Protein AF-Q9XSB0-F1 (afdb_monomer)

Solvent-accessible surface area (backbone atoms only — not comparable to full-atom values): 4000 Å² total; per-residue (Å²): 114,66,70,61,54,38,54,53,37,54,74,34,45,90,81,48,97,65,81,50,75,46,73,51,70,46,96,87,74,40,74,47,34,30,34,37,60,92,47,41,72,40,82,37,99,68,86,79,68,70,94,65,27,75,78,47,46,68,60,64,74,72,105

Structure (mmCIF, N/CA/C/O backbone):
data_AF-Q9XSB0-F1
#
_entry.id   AF-Q9XSB0-F1
#
loop_
_atom_site.group_PDB
_atom_site.id
_atom_site.type_symbol
_atom_site.label_atom_id
_atom_site.label_alt_id
_atom_site.label_comp_id
_atom_site.label_asym_id
_atom_site.label_entity_id
_atom_site.label_seq_id
_atom_site.pdbx_PDB_ins_code
_atom_site.Cartn_x
_atom_site.Cartn_y
_atom_site.Cartn_z
_atom_site.occupancy
_atom_site.B_iso_or_equiv
_atom_site.auth_seq_id
_atom_site.auth_comp_id
_atom_site.auth_asym_id
_atom_site.auth_atom_id
_atom_site.pdbx_PDB_model_num
ATOM 1 N N . ALA A 1 1 ? 0.913 -13.459 2.311 1.00 62.53 1 ALA A N 1
ATOM 2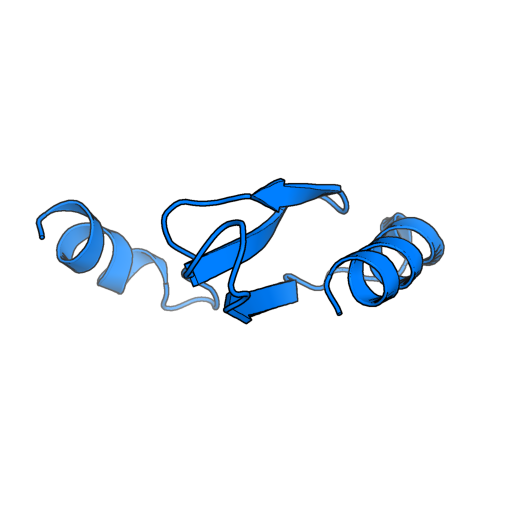 C CA . ALA A 1 1 ? 1.047 -12.665 1.068 1.00 62.53 1 ALA A CA 1
ATOM 3 C C . ALA A 1 1 ? 2.184 -11.635 1.144 1.00 62.53 1 ALA A C 1
ATOM 5 O O . ALA A 1 1 ? 3.077 -11.685 0.308 1.00 62.53 1 ALA A O 1
ATOM 6 N N . ALA A 1 2 ? 2.222 -10.766 2.165 1.00 63.75 2 ALA A N 1
ATOM 7 C CA . ALA A 1 2 ? 3.233 -9.706 2.321 1.00 63.75 2 ALA A CA 1
ATOM 8 C C . ALA A 1 2 ? 4.707 -10.170 2.243 1.00 63.75 2 ALA A C 1
ATOM 10 O O . ALA A 1 2 ? 5.525 -9.509 1.609 1.00 63.75 2 ALA A O 1
ATOM 11 N N . ASN A 1 3 ? 5.046 -11.340 2.797 1.00 70.25 3 ASN A N 1
ATOM 12 C CA . ASN A 1 3 ? 6.420 -11.870 2.747 1.00 70.25 3 ASN A CA 1
ATOM 13 C C . ASN A 1 3 ? 6.911 -12.204 1.327 1.00 70.25 3 ASN A C 1
ATOM 15 O O . ASN A 1 3 ? 8.099 -12.067 1.043 1.00 70.25 3 ASN A O 1
ATOM 19 N N . VAL A 1 4 ? 6.014 -12.604 0.420 1.00 72.69 4 VAL A N 1
ATOM 20 C CA . VAL A 1 4 ? 6.375 -12.887 -0.980 1.00 72.69 4 VAL A CA 1
ATOM 21 C C . VAL A 1 4 ? 6.703 -11.586 -1.706 1.00 72.69 4 VAL A C 1
ATOM 23 O O . VAL A 1 4 ? 7.725 -11.497 -2.381 1.00 72.69 4 VAL A O 1
ATOM 26 N N . VAL A 1 5 ? 5.878 -10.556 -1.495 1.00 69.12 5 VAL A N 1
ATOM 27 C CA . VAL A 1 5 ? 6.098 -9.222 -2.065 1.00 69.12 5 VAL A CA 1
ATOM 28 C C . VAL A 1 5 ? 7.406 -8.637 -1.548 1.00 69.12 5 VAL A C 1
ATOM 30 O O . VAL A 1 5 ? 8.224 -8.204 -2.351 1.00 69.12 5 VAL A O 1
ATOM 33 N N . ARG A 1 6 ? 7.665 -8.743 -0.237 1.00 70.50 6 ARG A N 1
ATOM 34 C CA . ARG A 1 6 ? 8.934 -8.336 0.377 1.00 70.50 6 ARG A CA 1
ATOM 35 C C . ARG A 1 6 ? 10.139 -8.970 -0.322 1.00 70.50 6 ARG A C 1
ATOM 37 O O . ARG A 1 6 ? 11.058 -8.249 -0.690 1.00 70.50 6 ARG A O 1
ATOM 44 N N . ASN A 1 7 ? 10.141 -10.286 -0.539 1.00 71.69 7 ASN A N 1
ATOM 45 C CA . ASN A 1 7 ? 11.268 -10.959 -1.194 1.00 71.69 7 ASN A CA 1
ATOM 46 C C . ASN A 1 7 ? 11.520 -10.445 -2.619 1.00 71.69 7 ASN A C 1
ATOM 48 O O . ASN A 1 7 ? 12.674 -10.282 -3.006 1.00 71.69 7 ASN A O 1
ATOM 52 N N . ILE A 1 8 ? 10.465 -10.148 -3.380 1.00 70.94 8 ILE A N 1
ATOM 53 C CA . ILE A 1 8 ? 10.588 -9.584 -4.731 1.00 70.94 8 ILE A CA 1
ATOM 54 C C . ILE A 1 8 ? 11.143 -8.156 -4.667 1.00 70.94 8 ILE A C 1
ATOM 56 O O . ILE A 1 8 ? 12.090 -7.842 -5.383 1.00 70.94 8 ILE A O 1
ATOM 60 N N . THR A 1 9 ? 10.618 -7.305 -3.781 1.00 66.19 9 THR A N 1
ATOM 61 C CA . THR A 1 9 ? 11.082 -5.913 -3.671 1.00 66.19 9 THR A CA 1
ATOM 62 C C . THR A 1 9 ? 12.533 -5.823 -3.208 1.00 66.19 9 THR A C 1
ATOM 64 O O . THR A 1 9 ? 13.280 -4.995 -3.712 1.00 66.19 9 THR A O 1
ATOM 67 N N . TYR A 1 10 ? 12.957 -6.681 -2.275 1.00 68.25 10 TYR A N 1
ATOM 68 C CA . TYR A 1 10 ? 14.350 -6.713 -1.825 1.00 68.25 10 TYR A CA 1
ATOM 69 C C . TYR A 1 10 ? 15.295 -7.241 -2.906 1.00 68.25 10 TYR A C 1
ATOM 71 O O . TYR A 1 10 ? 16.385 -6.700 -3.067 1.00 68.25 10 TYR A O 1
ATOM 79 N N . LYS A 1 11 ? 14.885 -8.271 -3.659 1.00 72.06 11 LYS A N 1
ATOM 80 C CA . LYS A 1 11 ? 15.715 -8.873 -4.711 1.00 72.06 11 LYS A CA 1
ATOM 81 C C . LYS A 1 11 ? 15.965 -7.924 -5.883 1.00 72.06 11 LYS A C 1
ATOM 83 O O . LYS A 1 11 ? 17.052 -7.946 -6.443 1.00 72.06 11 LYS A O 1
ATOM 88 N N . TYR A 1 12 ? 14.981 -7.099 -6.227 1.00 67.62 12 TYR A N 1
ATOM 89 C CA . TYR A 1 12 ? 15.073 -6.145 -7.334 1.00 67.62 12 TYR A CA 1
ATOM 90 C C . TYR A 1 12 ? 15.131 -4.699 -6.849 1.00 67.62 12 TYR A C 1
ATOM 92 O O . TYR A 1 12 ? 14.729 -3.797 -7.566 1.00 67.62 12 TYR A O 1
ATOM 100 N N . ARG A 1 13 ? 15.615 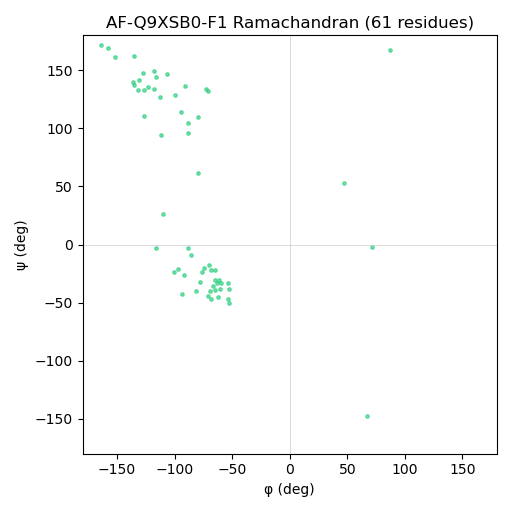-4.454 -5.630 1.00 64.38 13 ARG A N 1
ATOM 101 C CA . ARG A 1 13 ? 15.617 -3.121 -5.014 1.00 64.38 13 ARG A CA 1
ATOM 102 C C . ARG A 1 13 ? 16.276 -2.044 -5.885 1.00 64.38 13 ARG A C 1
ATOM 104 O O . ARG A 1 13 ? 15.860 -0.893 -5.820 1.00 64.38 13 ARG A O 1
ATOM 111 N N . GLU A 1 14 ? 17.297 -2.421 -6.652 1.00 66.38 14 GLU A N 1
ATOM 112 C CA . GLU A 1 14 ? 18.079 -1.494 -7.482 1.00 66.38 14 GLU A CA 1
ATOM 113 C C . GLU A 1 14 ? 17.530 -1.374 -8.914 1.00 66.38 14 GLU A C 1
ATOM 115 O O . GLU A 1 14 ? 17.642 -0.315 -9.522 1.00 66.38 14 GLU A O 1
ATOM 120 N N . ASP A 1 15 ? 16.842 -2.411 -9.407 1.00 65.25 15 ASP A N 1
ATOM 121 C CA . ASP A 1 15 ? 16.269 -2.456 -10.761 1.00 65.25 15 ASP A CA 1
ATOM 122 C C . ASP A 1 15 ? 14.778 -2.064 -10.805 1.00 65.25 15 ASP A C 1
ATOM 124 O O . ASP A 1 15 ? 14.240 -1.700 -11.850 1.00 65.25 15 ASP A O 1
ATOM 128 N N . LEU A 1 16 ? 14.076 -2.158 -9.672 1.00 64.25 16 LEU A N 1
ATOM 129 C CA . LEU A 1 16 ? 12.628 -2.016 -9.567 1.00 64.25 16 LEU A CA 1
ATOM 130 C C . LEU A 1 16 ? 12.264 -0.734 -8.812 1.00 64.25 16 LEU A C 1
ATOM 132 O O . LEU A 1 16 ? 12.103 -0.724 -7.591 1.00 64.25 16 LEU A O 1
ATOM 136 N N . SER A 1 17 ? 12.027 0.344 -9.560 1.00 61.81 17 SER A N 1
ATOM 137 C CA . SER A 1 17 ? 11.386 1.559 -9.040 1.00 61.81 17 SER A CA 1
ATOM 138 C C . SER A 1 17 ? 9.862 1.375 -8.962 1.00 61.81 17 SER A C 1
ATOM 140 O O . SER A 1 17 ? 9.093 2.030 -9.663 1.00 61.81 17 SER A O 1
ATOM 142 N N . ALA A 1 18 ? 9.408 0.410 -8.156 1.00 65.25 18 ALA A N 1
ATOM 143 C CA . ALA A 1 18 ? 7.987 0.138 -7.953 1.00 65.25 18 ALA A CA 1
ATOM 144 C C . ALA A 1 18 ? 7.563 0.483 -6.525 1.00 65.25 18 ALA A C 1
ATOM 146 O O . ALA A 1 18 ? 8.123 -0.019 -5.550 1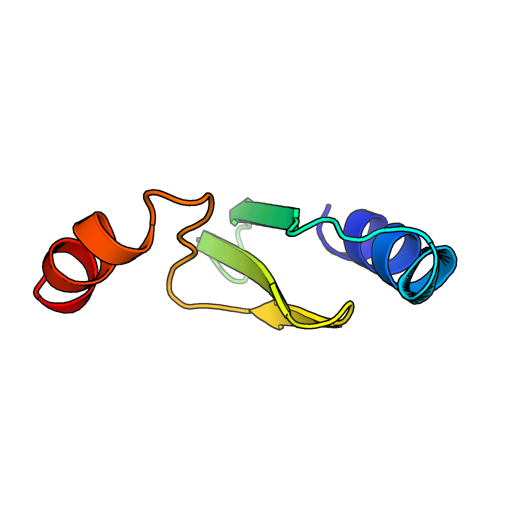.00 65.25 18 ALA A O 1
ATOM 147 N N . HIS A 1 19 ? 6.522 1.307 -6.412 1.00 68.56 19 HIS A N 1
ATOM 148 C CA . HIS A 1 19 ? 5.820 1.537 -5.157 1.00 68.56 19 HIS A CA 1
ATOM 149 C C . HIS A 1 19 ? 4.716 0.480 -5.027 1.00 68.56 19 HIS A C 1
ATOM 151 O O . HIS A 1 19 ? 3.648 0.598 -5.624 1.00 68.56 19 HIS A O 1
ATOM 157 N N . LEU A 1 20 ? 5.006 -0.601 -4.308 1.00 75.81 20 LEU A N 1
ATOM 158 C CA . LEU A 1 20 ? 4.083 -1.701 -4.066 1.00 75.81 20 LEU A CA 1
ATOM 159 C C . LEU A 1 20 ? 3.292 -1.449 -2.785 1.00 75.81 20 LEU A C 1
ATOM 161 O O . LEU A 1 20 ? 3.845 -1.077 -1.748 1.00 75.81 20 LEU A O 1
ATOM 165 N N . MET A 1 21 ? 1.992 -1.713 -2.862 1.00 82.06 21 MET A N 1
ATOM 166 C CA . MET A 1 21 ? 1.097 -1.734 -1.713 1.00 82.06 21 MET A CA 1
ATOM 167 C C . MET A 1 21 ? 0.514 -3.124 -1.555 1.00 82.06 21 MET A C 1
ATOM 169 O O . MET A 1 21 ? 0.057 -3.737 -2.519 1.00 82.06 21 MET A O 1
ATOM 173 N N . VAL A 1 22 ? 0.523 -3.616 -0.325 1.00 83.44 22 VAL A N 1
ATOM 174 C CA . VAL A 1 22 ? -0.046 -4.905 0.041 1.00 83.44 22 VAL A CA 1
ATOM 175 C C . VAL A 1 22 ? -1.010 -4.673 1.184 1.00 83.44 22 VAL A C 1
ATOM 177 O O . VAL A 1 22 ? -0.590 -4.371 2.296 1.00 83.44 22 VAL A O 1
ATOM 180 N N . ALA A 1 23 ? -2.298 -4.828 0.911 1.00 85.00 23 ALA A N 1
ATOM 181 C CA . ALA A 1 23 ? -3.333 -4.829 1.930 1.00 85.00 23 ALA A CA 1
ATOM 182 C C . ALA A 1 23 ? -3.855 -6.253 2.136 1.00 85.00 23 ALA A C 1
ATOM 184 O O . ALA A 1 23 ? -3.893 -7.058 1.202 1.00 85.00 23 ALA A O 1
ATOM 185 N N . GLY A 1 24 ? -4.240 -6.572 3.363 1.00 86.44 24 GLY A N 1
ATOM 186 C CA . GLY A 1 24 ? -4.795 -7.868 3.714 1.00 86.44 24 GLY A CA 1
ATOM 187 C C . GLY A 1 24 ? -5.502 -7.835 5.058 1.00 86.44 24 GLY A C 1
ATOM 188 O O . GLY A 1 24 ? -5.440 -6.850 5.790 1.00 86.44 24 GLY A O 1
ATOM 189 N N . TRP A 1 25 ? -6.186 -8.928 5.362 1.00 88.06 25 TRP A N 1
ATOM 190 C CA . TRP A 1 25 ? -6.809 -9.149 6.655 1.00 88.06 25 TRP A CA 1
ATOM 191 C C . TRP A 1 25 ? -6.510 -10.571 7.112 1.00 88.06 25 TRP A C 1
ATOM 193 O O . TRP A 1 25 ? -6.595 -11.510 6.315 1.00 88.06 25 TRP A O 1
ATOM 203 N N . ASP A 1 26 ? -6.172 -10.726 8.386 1.00 89.06 26 ASP A N 1
ATOM 204 C CA . ASP A 1 26 ? -6.073 -12.023 9.040 1.00 89.06 26 ASP A CA 1
AT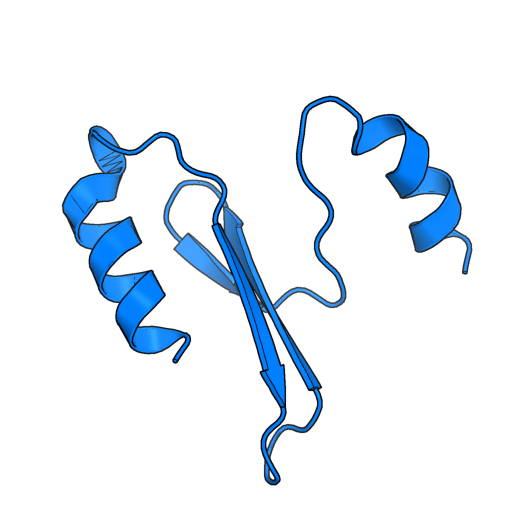OM 205 C C . ASP A 1 26 ? -6.747 -11.997 10.425 1.00 89.06 26 ASP A C 1
ATOM 207 O O . ASP A 1 26 ? -7.011 -10.939 10.995 1.00 89.06 26 ASP A O 1
ATOM 211 N N . GLN A 1 27 ? -7.057 -13.176 10.970 1.00 88.12 27 GLN A N 1
ATOM 212 C CA . GLN A 1 27 ? -7.772 -13.304 12.248 1.00 88.12 27 GLN A CA 1
ATOM 213 C C . GLN A 1 27 ? -6.956 -12.882 13.481 1.00 88.12 27 GLN A C 1
ATOM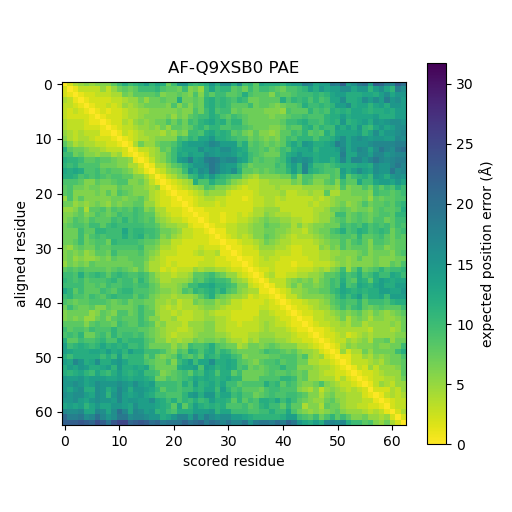 215 O O . GLN A 1 27 ? -7.543 -12.700 14.544 1.00 88.12 27 GLN A O 1
ATOM 220 N N . ARG A 1 28 ? -5.624 -12.786 13.386 1.00 90.12 28 ARG A N 1
ATOM 221 C CA . ARG A 1 28 ? -4.746 -12.501 14.536 1.00 90.12 28 ARG A CA 1
ATOM 222 C C . ARG A 1 28 ? -4.460 -11.013 14.674 1.00 90.12 28 ARG A C 1
ATOM 224 O O . ARG A 1 28 ? -4.479 -10.480 15.774 1.00 90.12 28 ARG A O 1
ATOM 231 N N . GLU A 1 29 ? -4.202 -10.365 13.553 1.00 83.50 29 GLU A N 1
ATOM 232 C CA . GLU A 1 29 ? -3.680 -9.004 13.455 1.00 83.50 29 GLU A CA 1
ATOM 233 C C . GLU A 1 29 ? -4.681 -8.051 12.777 1.00 83.50 29 GLU A C 1
ATOM 235 O O . GLU A 1 29 ? -4.425 -6.851 12.648 1.00 83.50 29 GLU A O 1
ATOM 240 N N . GLY A 1 30 ? -5.826 -8.578 12.332 1.00 89.00 30 GLY A N 1
ATOM 241 C CA . GLY A 1 30 ? -6.885 -7.813 11.692 1.00 89.00 30 GLY A CA 1
ATOM 242 C C . GLY A 1 30 ? -6.469 -7.266 10.328 1.00 89.00 30 GLY A C 1
ATOM 243 O O . GLY A 1 30 ? -5.709 -7.887 9.586 1.00 89.00 30 GLY A O 1
ATOM 244 N N . GLY A 1 31 ? -7.008 -6.097 9.974 1.00 87.50 31 GLY A N 1
ATOM 245 C CA . GLY A 1 31 ? -6.662 -5.402 8.736 1.00 87.50 31 GLY A CA 1
ATOM 246 C C . GLY A 1 31 ? -5.248 -4.829 8.798 1.00 87.50 31 GLY A C 1
ATOM 247 O O . GLY A 1 31 ? -4.863 -4.174 9.769 1.00 87.50 31 GLY A O 1
ATOM 248 N N . GLN A 1 32 ? -4.460 -5.062 7.756 1.00 87.62 32 GLN A N 1
ATOM 249 C CA . GLN A 1 32 ? -3.091 -4.574 7.660 1.00 87.62 32 GLN A CA 1
ATOM 250 C C . GLN A 1 32 ? -2.835 -4.018 6.265 1.00 87.62 32 GLN A C 1
ATOM 252 O O . GLN A 1 32 ? -3.217 -4.618 5.258 1.00 87.62 32 GLN A O 1
ATOM 257 N N . VAL A 1 33 ? -2.110 -2.906 6.211 1.00 87.62 33 VAL A N 1
ATOM 258 C CA . VAL A 1 33 ? -1.604 -2.323 4.972 1.00 87.62 33 VAL A CA 1
ATOM 259 C C . VAL A 1 33 ? -0.091 -2.194 5.085 1.00 87.62 33 VAL A C 1
ATOM 261 O O . VAL A 1 33 ? 0.447 -1.785 6.114 1.00 87.62 33 VAL A O 1
ATOM 264 N N . TYR A 1 34 ? 0.603 -2.576 4.023 1.00 84.00 34 TYR A N 1
ATOM 265 C CA . TYR A 1 34 ? 2.047 -2.496 3.900 1.00 84.00 34 TYR A CA 1
ATOM 266 C C . TY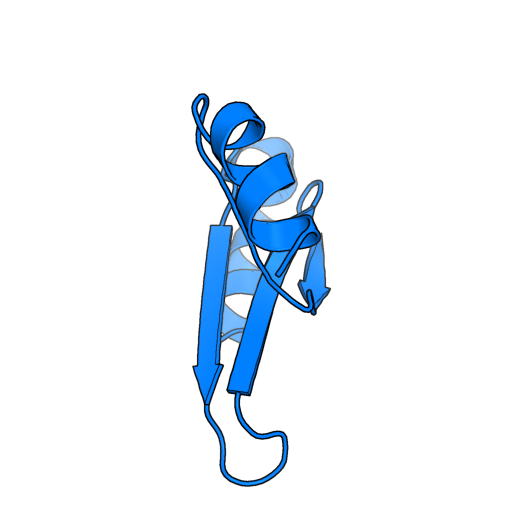R A 1 34 ? 2.405 -1.739 2.628 1.00 84.00 34 TYR A C 1
ATOM 268 O O . TYR A 1 34 ? 1.874 -2.040 1.560 1.00 84.00 34 TYR A O 1
ATOM 276 N N . GLY A 1 35 ? 3.324 -0.788 2.735 1.00 82.69 35 GLY A N 1
ATOM 277 C CA . GLY A 1 35 ? 3.870 -0.046 1.603 1.00 82.69 35 GLY A CA 1
ATOM 278 C C . GLY A 1 35 ? 5.367 -0.292 1.468 1.00 82.69 35 GLY A C 1
ATOM 279 O O . GLY A 1 35 ?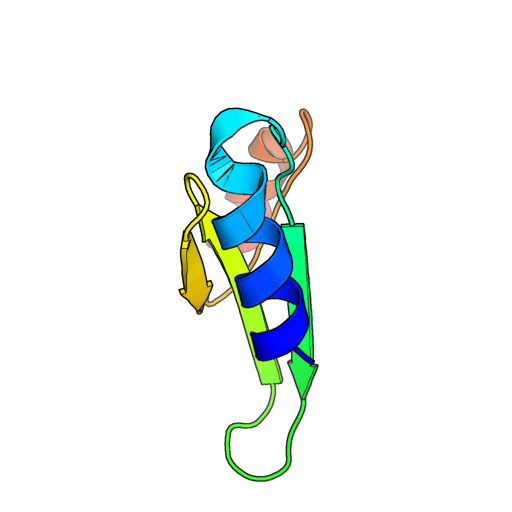 6.058 -0.529 2.461 1.00 82.69 35 GLY A O 1
ATOM 280 N N . THR A 1 36 ? 5.890 -0.246 0.246 1.00 76.56 36 THR A N 1
ATOM 281 C CA . THR A 1 36 ? 7.340 -0.252 0.019 1.00 76.56 36 THR A CA 1
ATOM 282 C C . THR A 1 36 ? 7.891 1.168 0.028 1.00 76.56 36 THR A C 1
ATOM 284 O O . THR A 1 36 ? 7.766 1.893 -0.958 1.00 76.56 36 THR A O 1
ATOM 287 N N . MET A 1 37 ? 8.563 1.548 1.112 1.00 71.25 37 MET A N 1
ATOM 288 C CA . MET A 1 37 ? 9.362 2.771 1.169 1.00 71.25 37 MET A CA 1
ATOM 289 C C . MET A 1 37 ? 10.808 2.438 0.847 1.00 71.25 37 MET A C 1
ATOM 291 O O . MET A 1 37 ? 11.456 1.706 1.598 1.00 71.25 37 MET A O 1
ATOM 295 N N . SER A 1 38 ? 11.302 2.958 -0.278 1.00 68.62 38 SER A N 1
ATOM 296 C CA . SER A 1 38 ? 12.677 2.737 -0.730 1.00 68.62 38 SER A CA 1
ATOM 297 C C . SER A 1 38 ? 13.045 1.260 -0.631 1.00 68.62 38 SER A C 1
ATOM 299 O O . SER A 1 38 ? 13.965 0.928 0.098 1.00 68.62 38 SER A O 1
ATOM 301 N N . GLY A 1 39 ? 12.255 0.354 -1.217 1.00 66.62 39 GLY A N 1
ATOM 302 C CA . GLY A 1 39 ? 12.503 -1.094 -1.226 1.00 66.62 39 GLY A CA 1
ATOM 303 C C . GLY A 1 39 ? 12.318 -1.861 0.096 1.00 66.62 39 GLY A C 1
ATOM 304 O O . GLY A 1 39 ? 12.489 -3.077 0.099 1.00 66.62 39 GLY A O 1
ATOM 305 N N . MET A 1 40 ? 11.979 -1.206 1.214 1.00 71.19 40 MET A N 1
ATOM 306 C CA . MET A 1 40 ? 11.612 -1.885 2.465 1.00 71.19 40 MET A CA 1
ATOM 307 C C . MET A 1 40 ? 10.093 -1.931 2.616 1.00 71.19 40 MET A C 1
ATOM 309 O O . MET A 1 40 ? 9.429 -0.901 2.526 1.00 71.19 40 MET A O 1
ATOM 313 N N . LEU A 1 41 ? 9.545 -3.121 2.872 1.00 77.44 41 LEU A N 1
ATOM 314 C CA . LEU A 1 41 ? 8.123 -3.298 3.158 1.00 77.44 41 LEU A CA 1
ATOM 315 C C . LEU A 1 41 ? 7.842 -2.916 4.622 1.00 77.44 41 LEU A C 1
ATOM 317 O O . LEU A 1 41 ? 8.257 -3.636 5.531 1.00 77.44 41 LEU A O 1
ATOM 321 N N . THR A 1 42 ? 7.149 -1.802 4.850 1.00 80.38 42 THR A N 1
ATOM 322 C CA . THR A 1 42 ? 6.794 -1.302 6.188 1.00 80.38 42 THR A CA 1
ATOM 323 C C . THR A 1 42 ? 5.281 -1.293 6.375 1.00 80.38 42 THR A C 1
ATOM 325 O O . THR A 1 42 ? 4.532 -1.057 5.426 1.00 80.38 42 THR A O 1
ATOM 328 N N . ARG A 1 43 ? 4.813 -1.598 7.593 1.00 82.62 43 ARG A N 1
ATOM 329 C CA . ARG A 1 43 ? 3.385 -1.507 7.931 1.00 82.62 43 ARG A CA 1
ATOM 330 C C . ARG A 1 43 ? 3.005 -0.036 8.039 1.00 82.62 43 ARG A C 1
ATOM 332 O O . ARG A 1 43 ? 3.720 0.722 8.685 1.00 82.62 43 ARG A O 1
ATOM 339 N N . GLN A 1 44 ? 1.891 0.337 7.427 1.00 83.75 44 GLN A N 1
ATOM 340 C CA . GLN A 1 44 ? 1.368 1.697 7.441 1.00 83.75 44 GLN A CA 1
ATOM 341 C C . GLN A 1 44 ? -0.097 1.680 7.895 1.00 83.75 44 GLN A C 1
ATOM 343 O O . GLN A 1 44 ? -0.802 0.704 7.624 1.00 83.75 44 GLN A O 1
ATOM 348 N N . PRO A 1 45 ? -0.569 2.729 8.588 1.00 80.38 45 PRO A N 1
ATOM 349 C CA . PRO A 1 45 ? -1.982 2.858 8.945 1.00 80.38 45 PRO A CA 1
ATOM 350 C C . PRO A 1 45 ? -2.871 2.969 7.697 1.00 80.38 45 PRO A C 1
ATOM 352 O O . PRO A 1 45 ? -3.972 2.431 7.669 1.00 80.38 45 PRO A O 1
ATOM 355 N N . PHE A 1 46 ? -2.356 3.599 6.641 1.00 76.19 46 PHE A N 1
ATOM 356 C CA . PHE A 1 46 ? -2.962 3.679 5.318 1.00 76.19 46 PHE A CA 1
ATOM 357 C C . PHE A 1 46 ? -1.857 3.822 4.262 1.00 76.19 46 PHE A C 1
ATOM 359 O O . PHE A 1 46 ? -0.725 4.182 4.580 1.00 76.19 46 PHE A O 1
ATOM 366 N N . ALA A 1 47 ? -2.165 3.531 2.999 1.00 79.19 47 ALA A N 1
ATOM 367 C CA . ALA A 1 47 ? -1.236 3.738 1.892 1.00 79.19 47 ALA A CA 1
ATOM 368 C C . ALA A 1 47 ? -1.943 4.467 0.747 1.00 79.19 47 ALA A C 1
ATOM 370 O O . ALA A 1 47 ? -3.054 4.106 0.366 1.00 79.19 47 ALA A O 1
ATOM 371 N N . ILE A 1 48 ? -1.287 5.494 0.206 1.00 77.88 48 ILE A N 1
ATOM 372 C CA . ILE A 1 48 ? -1.755 6.302 -0.928 1.00 77.88 48 ILE A CA 1
ATOM 373 C C . ILE A 1 48 ? -0.601 6.389 -1.925 1.00 77.88 48 ILE A C 1
ATOM 375 O O . ILE A 1 48 ? 0.558 6.462 -1.521 1.00 77.88 48 ILE A O 1
ATOM 379 N N . GLY A 1 49 ? -0.880 6.333 -3.227 1.00 78.62 49 GLY A N 1
ATOM 380 C CA . GLY A 1 49 ? 0.172 6.222 -4.240 1.00 78.62 49 GLY A CA 1
ATOM 381 C C . GLY A 1 49 ? -0.265 6.698 -5.613 1.00 78.62 49 GLY A C 1
ATOM 382 O O . GLY A 1 49 ? -1.439 6.978 -5.847 1.00 78.62 49 GLY A O 1
ATOM 383 N N . GLY A 1 50 ? 0.713 6.823 -6.510 1.00 75.38 50 GLY A N 1
ATOM 384 C CA . GLY A 1 50 ? 0.560 7.502 -7.797 1.00 75.38 50 GLY A CA 1
ATOM 385 C C . GLY A 1 50 ? 0.828 9.009 -7.713 1.00 75.38 50 GLY A C 1
ATOM 386 O O . GLY A 1 50 ? 0.907 9.588 -6.629 1.00 75.38 50 GLY A O 1
ATOM 387 N N . SER A 1 51 ? 0.958 9.661 -8.869 1.00 76.50 51 SER A N 1
ATOM 388 C CA . SER A 1 51 ? 1.250 11.102 -8.980 1.00 76.50 51 SER A CA 1
ATOM 389 C C . SER A 1 51 ? 0.135 12.001 -8.432 1.00 76.50 51 SER A C 1
ATOM 391 O O . SER A 1 51 ? 0.393 13.143 -8.068 1.00 76.50 51 SER A O 1
ATOM 393 N N . GLY A 1 52 ? -1.094 11.484 -8.337 1.00 76.38 52 GLY A N 1
ATOM 394 C CA . GLY A 1 52 ? -2.243 12.188 -7.763 1.00 76.38 52 GLY A CA 1
ATOM 395 C C . GLY A 1 52 ? -2.414 12.006 -6.250 1.00 76.38 52 GLY A C 1
ATOM 396 O O . GLY A 1 52 ? -3.313 12.604 -5.666 1.00 76.38 52 GLY A O 1
ATOM 397 N N . SER A 1 53 ? -1.577 11.192 -5.600 1.00 71.69 53 SER A N 1
ATOM 398 C CA . SER A 1 53 ? -1.732 10.854 -4.176 1.00 71.69 53 SER A CA 1
ATOM 399 C C . SER A 1 53 ? -1.635 12.069 -3.250 1.00 71.69 53 SER A C 1
ATOM 401 O O . SER A 1 53 ? -2.333 12.129 -2.240 1.00 71.69 53 SER A O 1
ATOM 403 N N . THR A 1 54 ? -0.855 13.081 -3.634 1.00 73.94 54 THR A N 1
ATOM 404 C CA . THR A 1 54 ? -0.702 14.337 -2.888 1.00 73.94 54 THR A CA 1
ATOM 405 C C . THR A 1 54 ? -2.023 15.090 -2.712 1.00 73.94 54 THR A C 1
ATOM 407 O O . THR A 1 54 ? -2.237 15.695 -1.667 1.00 73.94 54 THR A O 1
ATOM 410 N N . TYR A 1 55 ? -2.942 15.009 -3.680 1.00 76.19 55 TYR A N 1
ATOM 411 C CA . TYR A 1 55 ? -4.249 15.679 -3.604 1.00 76.19 55 TYR A CA 1
ATOM 412 C C . TYR A 1 55 ? -5.222 14.993 -2.639 1.00 76.19 55 TYR A C 1
ATOM 414 O O . TYR A 1 55 ? -6.190 15.604 -2.200 1.00 76.19 55 TYR A O 1
ATOM 422 N N . ILE A 1 56 ? -4.970 13.722 -2.322 1.00 76.00 56 ILE A N 1
ATOM 423 C CA . ILE A 1 56 ? -5.850 12.878 -1.507 1.00 76.00 56 ILE A CA 1
ATOM 424 C C . ILE A 1 56 ? -5.327 12.793 -0.067 1.00 76.00 56 ILE A C 1
ATOM 426 O O . ILE A 1 56 ? -6.104 12.579 0.860 1.00 76.00 56 ILE A O 1
ATOM 430 N N . TYR A 1 57 ? -4.025 13.028 0.135 1.00 73.38 57 TYR A N 1
ATOM 431 C CA . TYR A 1 57 ? -3.375 12.953 1.443 1.00 73.38 57 TYR A CA 1
ATOM 432 C C . TYR A 1 57 ? -4.073 13.829 2.493 1.00 73.38 57 TYR A C 1
ATOM 434 O O . TYR A 1 57 ? -4.402 13.338 3.563 1.00 73.38 57 TYR A O 1
ATOM 442 N N . GLY A 1 58 ? -4.400 15.084 2.161 1.00 68.94 58 GLY A N 1
ATOM 443 C CA . GLY A 1 58 ? -5.081 15.996 3.091 1.00 68.94 58 GLY A CA 1
ATOM 444 C C . GLY A 1 58 ?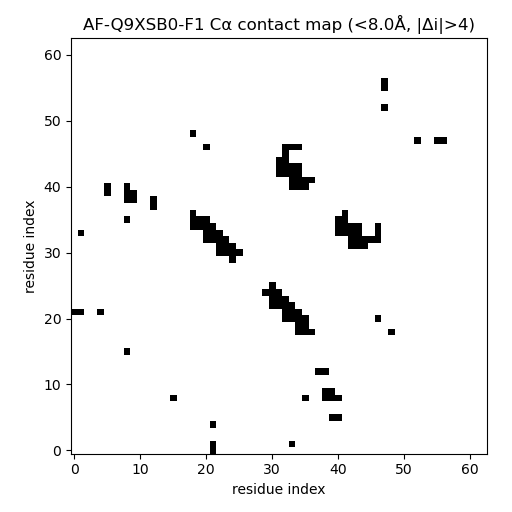 -6.530 15.617 3.424 1.00 68.94 58 GLY A C 1
ATOM 445 O O . GLY A 1 58 ? -7.033 16.024 4.462 1.00 68.94 58 GLY A O 1
ATOM 446 N N . TYR A 1 59 ? -7.201 14.834 2.574 1.00 72.31 59 TYR A N 1
ATOM 447 C CA . TYR A 1 59 ? -8.546 14.322 2.860 1.00 72.31 59 TYR A CA 1
ATOM 448 C C . TYR A 1 59 ? -8.499 13.088 3.766 1.00 72.31 59 TYR A C 1
ATOM 450 O O . TYR A 1 59 ? -9.324 12.949 4.659 1.00 72.31 59 TYR A O 1
ATOM 458 N N . VAL A 1 60 ? -7.526 12.203 3.537 1.00 72.44 60 VAL A N 1
ATOM 459 C CA . VAL A 1 60 ? -7.374 10.948 4.288 1.00 72.44 60 VAL A CA 1
ATOM 460 C C . V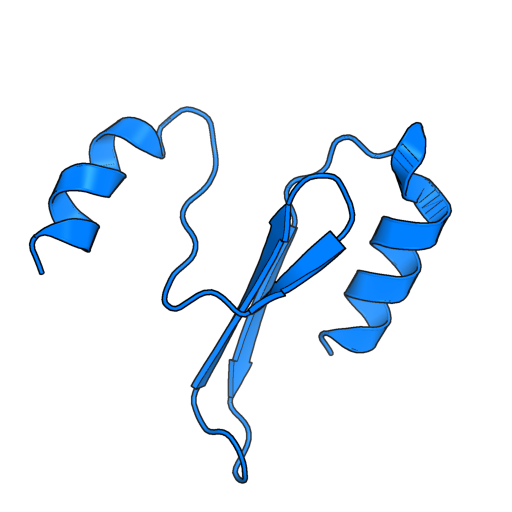AL A 1 60 ? -6.737 11.176 5.659 1.00 72.44 60 VAL A C 1
ATOM 462 O O . VAL A 1 60 ? -7.085 10.469 6.592 1.00 72.44 60 VAL A O 1
ATOM 465 N N . ASP A 1 61 ? -5.847 12.161 5.796 1.00 72.56 61 ASP A N 1
ATOM 466 C CA . ASP A 1 61 ? -5.220 12.523 7.079 1.00 72.56 61 ASP A CA 1
ATOM 467 C C . ASP A 1 61 ? -6.163 13.324 7.998 1.00 72.56 61 ASP A C 1
ATOM 469 O O . ASP A 1 61 ? -6.000 13.334 9.213 1.00 72.56 61 ASP A O 1
ATOM 473 N N . ALA A 1 62 ? -7.163 14.002 7.423 1.00 67.88 62 ALA A N 1
ATOM 474 C CA . ALA A 1 62 ? -8.158 14.769 8.173 1.00 67.88 62 ALA A CA 1
ATOM 475 C C . ALA A 1 62 ? -9.355 13.931 8.665 1.00 67.88 62 ALA A C 1
ATOM 477 O O . ALA A 1 62 ? -10.188 14.459 9.406 1.00 67.88 62 ALA A O 1
ATOM 478 N N . ALA A 1 63 ? -9.467 12.675 8.221 1.00 53.59 63 ALA A N 1
ATOM 479 C CA . ALA A 1 63 ? -10.526 11.733 8.585 1.00 53.59 63 ALA A CA 1
ATOM 480 C C . ALA A 1 63 ? -10.103 10.850 9.767 1.00 53.59 63 ALA A C 1
ATOM 482 O O . ALA A 1 63 ? -10.962 10.621 10.650 1.00 53.59 63 ALA A O 1
#

Sequence (63 aa):
AANVVRNITYKYREDLSAHLMVAGWDQREGGQVYGTMSGMLTRQPFAIGGSGSTYIYGYVDAA

pLDDT: mean 75.07, std 8.22, range [53.59, 90.12]

InterPro domains:
  IPR001353 Proteasome, subunit alpha/beta [PF00227] (1-62)
  IPR023333 Proteasome B-type subunit [PTHR32194] (1-62)
  IPR029055 Nucleophile aminohydrolases, N-terminal [G3DSA:3.60.20.10] (1-63)
  IPR029055 Nucleophile aminohydrolases, N-terminal [SSF56235] (1-62)

Nearest PDB structures (foldseek):
  8ysx-assembly1_F  TM=8.477E-01  e=5.876E-08  Canis lupus familiaris
  7dr6-assembly1_W  TM=8.542E-01  e=4.195E-08  Bos taurus
  7awe-assembly1_H  TM=8.432E-01  e=7.694E-08  Homo sapiens
  3unf-assembly1_N  TM=8.362E-01  e=5.431E-07  Mus musculus
  8qyn-assembly1_Q  TM=8.382E-01  e=8.704E-07  Homo sapiens

Mean predicted aligned error: 7.83 Å

Foldseek 3Di:
DLVVVLVVLQVCLPPDPDWDKDWDADPPPGTWIWTQDSSHTDTDPDDADDPCSVVCCVVVVVD

Organism: Bos taurus (NCBI:txid9913)

Secondary structure (DSSP, 8-state):
-HHHHHHHHHHTTTT-----EEEEEETTTEEEEEEEETTEEEEES----STTHHHHHHHHS--

Radius of gyration: 12.88 Å; Cα contacts (8 Å, |Δi|>4): 64; chains: 1; bounding box: 29×29×25 Å